Protein AF-A0A4R5EPK0-F1 (afdb_monomer_lite)

Secondary structure (DSSP, 8-state):
-EEEEEEETTEEEEEEE-SS-TTS-EEEEEE-TT-SS-EEEEESSS-HHHHHHHHHHHHHHTT---GGGEEEEE-SS-EEEEESSTTSB-

pLDDT: mean 90.75, std 9.9, range [58.97, 97.88]

Radius of gyration: 16.54 Å; chains: 1; bounding box: 37×32×46 Å

Sequence (90 aa):
MVSRFYSDAAGATMWVLDRESHEGSWASVDYEPGQPDYEVQQAGDRSLWDETEAAYLQWIKWGRPDITRFGITITPDKQTIWLDTPANPL

Foldseek 3Di:
DDWDWDDDPAWIKIKDDDPPDPPAKIKIWIGGPPDPDIDMDIDHPDPRVVVVVVVVVVCVVVVVDDPVQWDWDDDPVDIWIAGNDPVGTD

Structure (mmCIF, N/CA/C/O backbone):
data_AF-A0A4R5EPK0-F1
#
_entry.id   AF-A0A4R5EPK0-F1
#
loop_
_atom_site.group_PDB
_atom_site.id
_atom_site.type_symbol
_atom_site.label_atom_id
_atom_site.label_alt_id
_atom_site.label_comp_id
_atom_site.label_asym_id
_atom_site.label_entity_id
_atom_site.label_seq_id
_atom_site.pdbx_PDB_ins_code
_atom_site.Cartn_x
_atom_site.Cartn_y
_atom_site.Cartn_z
_atom_site.occupancy
_atom_site.B_iso_or_equiv
_atom_site.auth_seq_id
_atom_site.auth_comp_id
_atom_site.auth_asym_id
_atom_site.auth_atom_id
_atom_site.pdbx_PDB_model_num
ATOM 1 N N . MET A 1 1 ? 7.781 4.347 2.102 1.00 58.97 1 MET A N 1
ATOM 2 C CA . MET A 1 1 ? 6.806 3.848 3.082 1.00 58.97 1 MET A CA 1
ATOM 3 C C . MET A 1 1 ? 7.452 2.815 3.992 1.00 58.97 1 MET A C 1
ATOM 5 O O . MET A 1 1 ? 7.977 1.819 3.504 1.00 58.97 1 MET A O 1
ATOM 9 N N . VAL A 1 2 ? 7.454 3.073 5.294 1.00 73.06 2 VAL A N 1
ATOM 10 C CA . VAL A 1 2 ? 7.727 2.082 6.346 1.00 73.06 2 VAL A CA 1
ATOM 11 C C . VAL A 1 2 ? 6.456 1.950 7.163 1.00 73.06 2 VAL A C 1
ATOM 13 O O . VAL A 1 2 ? 5.909 2.970 7.574 1.00 73.06 2 VAL A O 1
ATOM 16 N N . SER A 1 3 ? 6.001 0.718 7.389 1.00 69.50 3 SER A N 1
ATOM 17 C CA . SER A 1 3 ? 4.926 0.438 8.336 1.00 69.50 3 SER A CA 1
ATOM 18 C C . SER A 1 3 ? 5.492 -0.107 9.648 1.00 69.50 3 SER A C 1
ATOM 20 O O . SER A 1 3 ? 6.447 -0.890 9.653 1.00 69.50 3 SER A O 1
ATOM 22 N N . ARG A 1 4 ? 4.921 0.317 10.777 1.00 74.00 4 ARG A N 1
ATOM 23 C CA . ARG A 1 4 ? 5.136 -0.301 12.094 1.00 74.00 4 ARG A CA 1
ATOM 24 C C . ARG A 1 4 ? 3.794 -0.575 12.749 1.00 74.00 4 ARG A C 1
ATOM 26 O O . ARG A 1 4 ? 2.895 0.254 12.668 1.00 74.00 4 ARG A O 1
ATOM 33 N N . PHE A 1 5 ? 3.696 -1.722 13.407 1.00 65.00 5 PHE A N 1
ATOM 34 C CA . PHE A 1 5 ? 2.507 -2.156 14.128 1.00 65.00 5 PHE A CA 1
ATOM 35 C C . PHE A 1 5 ? 2.862 -2.331 15.604 1.00 65.00 5 PHE A C 1
ATOM 37 O O . PHE A 1 5 ? 3.818 -3.042 15.923 1.00 65.00 5 PHE A O 1
ATOM 44 N N . TYR A 1 6 ? 2.114 -1.674 16.485 1.00 66.62 6 TYR A N 1
ATOM 45 C CA . TYR A 1 6 ? 2.231 -1.828 17.932 1.00 66.62 6 TYR A CA 1
ATOM 46 C C . TYR A 1 6 ? 0.929 -2.427 18.446 1.00 66.62 6 TYR A C 1
ATOM 48 O O . TYR A 1 6 ? -0.121 -1.849 18.205 1.00 66.62 6 TYR A O 1
ATOM 56 N N . SER A 1 7 ? 0.993 -3.569 19.130 1.00 62.69 7 SER A N 1
ATOM 57 C CA . SER A 1 7 ? -0.180 -4.210 19.730 1.00 62.69 7 SER A CA 1
ATOM 58 C C . SER A 1 7 ? 0.036 -4.447 21.216 1.00 62.69 7 SER A C 1
ATOM 60 O O . SER A 1 7 ? 1.037 -5.063 21.596 1.00 62.69 7 SER A O 1
ATOM 62 N N . ASP A 1 8 ? -0.931 -4.051 22.031 1.00 60.00 8 ASP A N 1
ATOM 63 C CA . ASP A 1 8 ? -1.133 -4.585 23.374 1.00 60.00 8 ASP A CA 1
ATOM 64 C C . ASP A 1 8 ? -2.548 -5.188 23.475 1.00 60.00 8 ASP A C 1
ATOM 66 O O . ASP A 1 8 ? -3.295 -5.236 22.498 1.00 60.00 8 ASP A O 1
ATOM 70 N N . ALA A 1 9 ? -2.918 -5.734 24.634 1.00 61.88 9 ALA A N 1
ATOM 71 C CA . ALA A 1 9 ? -4.228 -6.362 24.817 1.00 61.88 9 ALA A CA 1
ATOM 72 C C . ALA A 1 9 ? -5.421 -5.374 24.726 1.00 61.88 9 ALA A C 1
ATOM 74 O O . ALA A 1 9 ? -6.562 -5.821 24.835 1.00 61.88 9 ALA A O 1
ATOM 75 N N . ALA A 1 10 ? -5.179 -4.067 24.539 1.00 74.81 10 ALA A N 1
ATOM 76 C CA . ALA A 1 10 ? -6.182 -3.003 24.512 1.00 74.81 10 ALA A CA 1
ATOM 77 C C . ALA A 1 10 ? -6.406 -2.376 23.121 1.00 74.81 10 ALA A C 1
ATOM 79 O O . ALA A 1 10 ? -7.384 -1.655 22.946 1.00 74.81 10 ALA A O 1
ATOM 80 N N . GLY A 1 11 ? -5.574 -2.679 22.122 1.00 82.69 11 GLY A N 1
ATOM 81 C CA . GLY A 1 11 ? -5.716 -2.145 20.768 1.00 82.69 11 GLY A CA 1
ATOM 82 C C . GLY A 1 11 ? -4.406 -2.173 19.995 1.00 82.69 11 GLY A C 1
ATOM 83 O O . GLY A 1 11 ? -3.404 -2.737 20.446 1.00 82.69 11 GLY A O 1
ATOM 84 N N . ALA A 1 12 ? -4.418 -1.599 18.796 1.00 90.38 12 ALA A N 1
ATOM 85 C CA . ALA A 1 12 ? -3.208 -1.458 18.007 1.00 90.38 12 ALA A CA 1
ATOM 86 C C . ALA A 1 12 ? -3.230 -0.212 17.129 1.00 90.38 12 ALA A C 1
ATOM 88 O O . ALA A 1 12 ? -4.214 0.038 16.445 1.00 90.38 12 ALA A O 1
ATOM 89 N N . THR A 1 13 ? -2.104 0.494 17.068 1.00 92.56 13 THR A N 1
ATOM 90 C CA . THR A 1 13 ? -1.904 1.570 16.094 1.00 92.56 13 THR A CA 1
ATOM 91 C C . THR A 1 13 ? -0.912 1.116 15.037 1.00 92.56 13 THR A C 1
ATOM 93 O O . THR A 1 13 ? 0.211 0.689 15.344 1.00 92.56 13 THR A O 1
ATOM 96 N N . MET A 1 14 ? -1.308 1.247 13.773 1.00 93.25 14 MET A N 1
ATOM 97 C CA . MET A 1 14 ? -0.401 1.124 12.644 1.00 93.25 14 MET A CA 1
ATOM 98 C C . MET A 1 14 ? 0.077 2.502 12.202 1.00 93.25 14 MET A C 1
ATOM 100 O O . MET A 1 14 ? -0.729 3.358 11.863 1.00 93.25 14 MET A O 1
ATOM 104 N N . TRP A 1 15 ? 1.392 2.684 12.134 1.00 93.81 15 TRP A N 1
ATOM 105 C CA . TRP A 1 15 ? 2.013 3.897 11.607 1.00 93.81 15 TRP A CA 1
ATOM 106 C C . TRP A 1 15 ? 2.570 3.649 10.215 1.00 93.81 15 TRP A C 1
ATOM 108 O O . TRP A 1 15 ? 3.303 2.679 10.009 1.00 93.81 15 TRP A O 1
ATOM 118 N N . VAL A 1 16 ? 2.266 4.550 9.286 1.00 93.81 16 VAL A N 1
ATOM 119 C CA . VAL A 1 16 ? 2.772 4.576 7.916 1.00 93.81 16 VAL A CA 1
ATOM 120 C C . VAL A 1 16 ? 3.576 5.852 7.729 1.00 93.81 16 VAL A C 1
ATOM 122 O O . VAL A 1 16 ? 3.041 6.949 7.840 1.00 93.81 16 VAL A O 1
ATOM 125 N N . LEU A 1 17 ? 4.868 5.707 7.452 1.00 92.38 17 LEU A N 1
ATOM 126 C CA . LEU A 1 17 ? 5.800 6.830 7.398 1.00 92.38 17 LEU A CA 1
ATOM 127 C C . LEU A 1 17 ? 6.468 6.911 6.028 1.00 92.38 17 LEU A C 1
ATOM 129 O O . LEU A 1 17 ? 6.903 5.887 5.471 1.00 92.38 17 LEU A O 1
ATOM 133 N N . ASP A 1 18 ? 6.598 8.122 5.492 1.00 90.81 18 ASP A N 1
ATOM 134 C CA . ASP A 1 18 ? 7.542 8.360 4.410 1.00 90.81 18 ASP A CA 1
ATOM 135 C C . ASP A 1 18 ? 8.983 8.136 4.907 1.00 90.81 18 ASP A C 1
ATOM 137 O O . ASP A 1 18 ? 9.321 8.419 6.054 1.00 90.81 18 ASP A O 1
ATOM 141 N N . ARG A 1 19 ? 9.830 7.550 4.056 1.00 83.19 19 ARG A N 1
ATOM 142 C CA . ARG A 1 19 ? 11.234 7.263 4.393 1.00 83.19 19 ARG A CA 1
ATOM 143 C C . ARG A 1 19 ? 12.169 8.422 4.082 1.00 83.19 19 ARG A C 1
ATOM 145 O O . ARG A 1 19 ? 13.251 8.462 4.655 1.00 83.19 19 ARG A O 1
ATOM 152 N N . GLU A 1 20 ? 11.783 9.297 3.160 1.00 79.06 20 GLU A N 1
ATOM 153 C CA . GLU A 1 20 ? 12.687 10.306 2.601 1.00 79.06 20 GLU A CA 1
ATOM 154 C C . GLU A 1 20 ? 12.952 11.469 3.571 1.00 79.06 20 GLU A C 1
ATOM 156 O O . GLU A 1 20 ? 14.003 12.100 3.506 1.00 79.06 20 GLU A O 1
ATOM 161 N N . SER A 1 21 ? 12.029 11.750 4.498 1.00 73.69 21 SER A N 1
ATOM 162 C CA . SER A 1 21 ? 12.168 12.835 5.473 1.00 73.69 21 SER A CA 1
ATOM 163 C C . SER A 1 21 ? 11.445 12.527 6.783 1.00 73.69 21 SER A C 1
ATOM 165 O O . SER A 1 21 ? 10.371 11.929 6.785 1.00 73.69 21 SER A O 1
ATOM 167 N N . HIS A 1 22 ? 12.002 13.004 7.900 1.00 72.44 22 HIS A N 1
ATOM 168 C CA . HIS A 1 22 ? 11.344 13.001 9.213 1.00 72.44 22 HIS A CA 1
ATOM 169 C C . HIS A 1 22 ? 10.189 14.011 9.316 1.00 72.44 22 HIS A C 1
ATOM 171 O O . HIS A 1 22 ? 9.371 13.906 10.223 1.00 72.44 22 HIS A O 1
ATOM 177 N N . GLU A 1 23 ? 10.121 14.962 8.384 1.00 81.12 23 GLU A N 1
ATOM 178 C CA . GLU A 1 23 ? 9.006 15.901 8.192 1.00 81.12 23 GLU A CA 1
ATOM 179 C C . GLU A 1 23 ? 8.089 15.454 7.039 1.00 81.12 23 GLU A C 1
ATOM 181 O O . GLU A 1 23 ? 7.210 16.194 6.605 1.00 81.12 23 GLU A O 1
ATOM 186 N N . GLY A 1 24 ? 8.333 14.256 6.496 1.00 88.56 24 GLY A N 1
ATOM 187 C CA . GLY A 1 24 ? 7.586 13.701 5.379 1.00 88.56 24 GLY A CA 1
ATOM 188 C C . GLY A 1 24 ? 6.147 13.346 5.744 1.00 88.56 24 GLY A C 1
ATOM 189 O O . GLY A 1 24 ? 5.722 13.418 6.898 1.00 88.56 24 GLY A O 1
ATOM 190 N N . SER A 1 25 ? 5.387 12.934 4.731 1.00 94.50 25 SER A N 1
ATOM 191 C CA . SER A 1 25 ? 3.997 12.532 4.940 1.00 94.50 25 SER A CA 1
ATOM 192 C C . SER A 1 25 ? 3.895 11.327 5.880 1.00 94.50 25 SER A C 1
ATOM 194 O O . SER A 1 25 ? 4.782 10.466 5.911 1.00 94.50 25 SER A O 1
ATOM 196 N N . TRP A 1 26 ? 2.804 11.249 6.635 1.00 95.12 26 TRP A N 1
ATOM 197 C CA . TRP A 1 26 ? 2.535 10.152 7.561 1.00 95.12 26 TRP A CA 1
ATOM 198 C C . TRP A 1 26 ? 1.042 9.836 7.642 1.00 95.12 26 TRP A C 1
ATOM 200 O O . TRP A 1 26 ? 0.204 10.679 7.324 1.00 95.12 26 TRP A O 1
ATOM 210 N N . ALA A 1 27 ? 0.726 8.624 8.097 1.00 96.75 27 ALA A N 1
ATOM 211 C CA . ALA A 1 27 ? -0.607 8.237 8.543 1.00 96.75 27 ALA A CA 1
ATOM 212 C C . ALA A 1 27 ? -0.545 7.325 9.783 1.00 96.75 27 ALA A C 1
ATOM 214 O O . ALA A 1 27 ? 0.412 6.561 9.944 1.00 96.75 27 ALA A O 1
ATOM 215 N N . SER A 1 28 ? -1.558 7.394 10.641 1.00 95.38 28 SER A N 1
ATOM 216 C CA . SER A 1 28 ? -1.835 6.451 11.723 1.00 95.38 28 SER A CA 1
ATOM 217 C C . SER A 1 28 ? -3.220 5.844 11.539 1.00 95.38 28 SER A C 1
ATOM 219 O O . SER A 1 28 ? -4.140 6.520 11.082 1.00 95.38 28 SER A O 1
ATOM 221 N N . VAL A 1 29 ? -3.350 4.567 11.886 1.00 95.81 29 VAL A N 1
ATOM 222 C CA . VAL A 1 29 ? -4.617 3.832 11.862 1.00 95.81 29 VAL A CA 1
ATOM 223 C C . VAL A 1 29 ? -4.791 3.123 13.187 1.00 95.81 29 VAL A C 1
ATOM 225 O O . VAL A 1 29 ? -3.962 2.275 13.532 1.00 95.81 29 VAL A O 1
ATOM 228 N N . ASP A 1 30 ? -5.861 3.453 13.895 1.00 93.12 30 ASP A N 1
ATOM 229 C CA . ASP A 1 30 ? -6.155 2.915 15.215 1.00 93.12 30 ASP A CA 1
ATOM 230 C C . ASP A 1 30 ? -7.183 1.787 15.131 1.00 93.12 30 ASP A C 1
ATOM 232 O O . ASP A 1 30 ? -8.274 1.924 14.578 1.00 93.12 30 ASP A O 1
ATOM 236 N N . TYR A 1 31 ? -6.802 0.641 15.686 1.00 91.00 31 TYR A N 1
ATOM 237 C CA . TYR A 1 31 ? -7.661 -0.502 15.933 1.00 91.00 31 TYR A CA 1
ATOM 238 C C . TYR A 1 31 ? -8.004 -0.574 17.415 1.00 91.00 31 TYR A C 1
ATOM 240 O O . TYR A 1 31 ? -7.132 -0.791 18.261 1.00 91.00 31 TYR A O 1
ATOM 248 N N . GLU A 1 32 ? -9.298 -0.506 17.704 1.00 91.38 32 GLU A N 1
ATOM 249 C CA . GLU A 1 32 ? -9.851 -0.724 19.033 1.00 91.38 32 GLU A CA 1
ATOM 250 C C . GLU A 1 32 ? -10.753 -1.971 19.031 1.00 91.38 32 GLU A C 1
ATOM 252 O O . GLU A 1 32 ? -11.674 -2.072 18.211 1.00 91.38 32 GLU A O 1
ATOM 257 N N . PRO A 1 33 ? -10.541 -2.944 19.938 1.00 89.75 33 PRO A N 1
ATOM 258 C CA . PRO A 1 33 ? -11.398 -4.117 20.026 1.00 89.75 33 PRO A CA 1
ATOM 259 C C . PRO A 1 33 ? -12.863 -3.734 20.276 1.00 89.75 33 PRO A C 1
ATOM 261 O O . PRO A 1 33 ? -13.195 -3.107 21.279 1.00 89.75 33 PRO A O 1
ATOM 264 N N . GLY A 1 34 ? -13.756 -4.173 19.389 1.00 89.50 34 GLY A N 1
ATOM 265 C CA . GLY A 1 34 ? -15.197 -3.930 19.506 1.00 89.50 34 GLY A CA 1
ATOM 266 C C . GLY A 1 34 ? -15.700 -2.671 18.797 1.00 89.50 34 GLY A C 1
ATOM 267 O O . GLY A 1 34 ? -16.916 -2.497 18.727 1.00 89.50 34 GLY A O 1
ATOM 268 N N . GLN A 1 35 ? -14.813 -1.850 18.226 1.00 91.00 35 GLN A N 1
ATOM 269 C CA . GLN A 1 35 ? -15.214 -0.793 17.299 1.00 91.00 35 GLN A CA 1
ATOM 270 C C . GLN A 1 35 ? -15.338 -1.350 15.873 1.00 91.00 35 GLN A C 1
ATOM 272 O O . GLN A 1 35 ? -14.507 -2.164 15.459 1.00 91.00 35 GLN A O 1
ATOM 277 N N . PRO A 1 36 ? -16.381 -0.961 15.117 1.00 89.12 36 PRO A N 1
ATOM 278 C CA . PRO A 1 36 ? -16.569 -1.422 13.743 1.00 89.12 36 PRO A CA 1
ATOM 279 C C . PRO A 1 36 ? -15.665 -0.695 12.739 1.00 89.12 36 PRO A C 1
ATOM 281 O O . PRO A 1 36 ? -15.383 -1.247 11.677 1.00 89.12 36 PRO A O 1
ATOM 284 N N . ASP A 1 37 ? -15.223 0.515 13.085 1.00 92.25 37 ASP A N 1
ATOM 285 C CA . ASP A 1 37 ? -14.456 1.409 12.225 1.00 92.25 37 ASP A CA 1
ATOM 286 C C . ASP A 1 37 ? -13.061 1.663 12.812 1.00 92.25 37 ASP A C 1
ATOM 288 O O . ASP A 1 37 ? -12.843 1.529 14.018 1.00 92.25 37 ASP A O 1
ATOM 292 N N . TYR A 1 38 ? -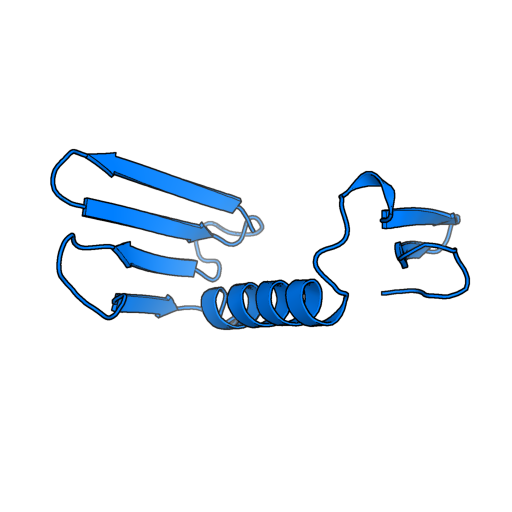12.127 2.047 11.943 1.00 92.88 38 TYR A N 1
ATOM 293 C CA . TYR A 1 38 ? -10.753 2.397 12.301 1.00 92.88 38 TYR A CA 1
ATOM 294 C C . TYR A 1 38 ? -10.575 3.910 12.187 1.00 92.88 38 TYR A C 1
ATOM 296 O O . TYR A 1 38 ? -10.862 4.481 11.130 1.00 92.88 38 TYR A O 1
ATOM 304 N N . GLU A 1 39 ? -10.095 4.565 13.245 1.00 95.12 39 GLU A N 1
ATOM 305 C CA . GLU A 1 39 ? -9.749 5.985 13.155 1.00 95.12 39 GLU A CA 1
ATOM 306 C C . GLU A 1 39 ? -8.460 6.142 12.346 1.00 95.12 39 GLU A C 1
ATOM 308 O O . GLU A 1 39 ? -7.484 5.422 12.562 1.00 95.12 39 GLU A O 1
ATOM 313 N N . VAL A 1 40 ? -8.465 7.082 11.400 1.00 96.44 40 VAL A N 1
ATOM 314 C CA . VAL A 1 40 ? -7.310 7.391 10.558 1.00 96.44 40 VAL A CA 1
ATOM 315 C C . VAL A 1 40 ? -6.947 8.855 10.720 1.00 96.44 40 VAL A C 1
ATOM 317 O O . VAL A 1 40 ? -7.780 9.739 10.520 1.00 96.44 40 VAL A O 1
ATOM 320 N N . GLN A 1 41 ? -5.676 9.111 11.009 1.00 96.88 41 GLN A N 1
ATOM 321 C CA . GLN A 1 41 ? -5.097 10.450 10.979 1.00 96.88 41 GLN A CA 1
ATOM 322 C C . GLN A 1 41 ? -3.943 10.460 9.982 1.00 96.88 41 GLN A C 1
ATOM 324 O O . GLN A 1 41 ? -3.180 9.504 9.907 1.00 96.88 41 GLN A O 1
ATOM 329 N N . GLN A 1 42 ? -3.808 11.521 9.190 1.00 96.62 42 GLN A N 1
ATOM 330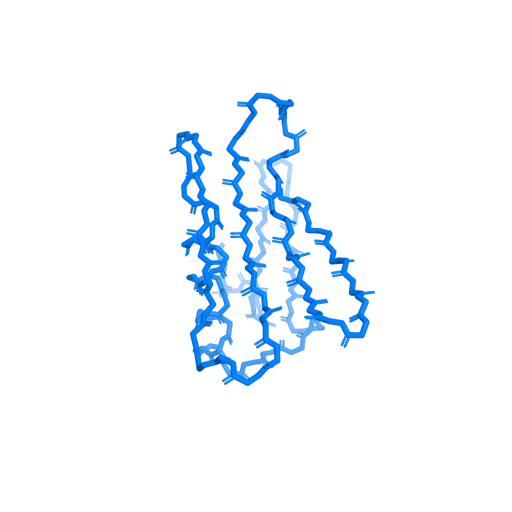 C CA . GLN A 1 42 ? -2.711 11.654 8.232 1.00 96.62 42 GLN A CA 1
ATOM 331 C C . GLN A 1 42 ? -2.375 13.119 7.970 1.00 96.62 42 GLN A C 1
ATOM 333 O O . GLN A 1 42 ? -3.241 13.989 8.077 1.00 96.62 42 GLN A O 1
ATOM 338 N N . ALA A 1 43 ? -1.120 13.396 7.619 1.00 95.00 43 ALA A N 1
ATOM 339 C CA . ALA A 1 43 ? -0.673 14.732 7.238 1.00 95.00 43 ALA A CA 1
ATOM 340 C C . ALA A 1 43 ? 0.536 14.690 6.292 1.00 95.00 43 ALA A C 1
ATOM 342 O O . ALA A 1 43 ? 1.265 13.700 6.230 1.00 95.00 43 ALA A O 1
ATOM 343 N N . GLY A 1 44 ? 0.756 15.806 5.594 1.00 93.31 44 GLY A N 1
ATOM 344 C CA . GLY A 1 44 ? 1.792 15.984 4.576 1.00 93.31 44 GLY A CA 1
ATOM 345 C C . GLY A 1 44 ? 1.213 16.081 3.164 1.00 93.31 44 GLY A C 1
ATOM 346 O O . GLY A 1 44 ? 0.000 16.020 2.971 1.00 93.31 44 GLY A O 1
ATOM 347 N N . ASP A 1 45 ? 2.089 16.239 2.174 1.00 93.44 45 ASP A N 1
ATOM 348 C CA . ASP A 1 45 ? 1.698 16.409 0.766 1.00 93.44 45 ASP A CA 1
ATOM 349 C C . ASP A 1 45 ? 1.062 15.153 0.151 1.00 93.44 45 ASP A C 1
ATOM 351 O O . ASP A 1 45 ? 0.405 15.225 -0.889 1.00 93.44 45 ASP A O 1
ATOM 355 N N . ARG A 1 46 ? 1.259 13.989 0.779 1.00 93.06 46 ARG A N 1
ATOM 356 C CA . ARG A 1 46 ? 0.707 12.704 0.353 1.00 93.06 46 ARG A CA 1
ATOM 357 C C . ARG A 1 46 ? -0.240 12.148 1.400 1.00 93.06 46 ARG A C 1
ATOM 359 O O . ARG A 1 46 ? 0.057 12.127 2.591 1.00 93.06 46 ARG A O 1
ATOM 366 N N . SER A 1 47 ? -1.353 11.608 0.927 1.00 95.12 47 SER A N 1
ATOM 367 C CA . SER A 1 47 ? -2.317 10.875 1.749 1.00 95.12 47 SER A CA 1
ATOM 368 C C . SER A 1 47 ? -1.909 9.402 1.813 1.00 95.12 47 SER A C 1
ATOM 370 O O . SER A 1 47 ? -2.367 8.578 1.024 1.00 95.12 47 SER A O 1
ATOM 372 N N . LEU A 1 48 ? -0.958 9.075 2.696 1.00 95.19 48 LEU A N 1
ATOM 373 C CA . LEU A 1 48 ? -0.311 7.755 2.698 1.00 95.19 48 LEU A CA 1
ATOM 374 C C . LEU A 1 48 ? -1.258 6.598 3.036 1.00 95.19 48 LEU A C 1
ATOM 376 O O . LEU A 1 48 ? -1.021 5.476 2.574 1.00 95.19 48 LEU A O 1
ATOM 380 N N . TRP A 1 49 ? -2.305 6.837 3.830 1.00 95.88 49 TRP A N 1
ATOM 381 C CA . TRP A 1 49 ? -3.299 5.799 4.087 1.00 95.88 49 TRP A CA 1
ATOM 382 C C . TRP A 1 49 ? -4.113 5.496 2.832 1.00 95.88 49 TRP A C 1
ATOM 384 O O . TRP A 1 49 ? -4.200 4.334 2.442 1.00 95.88 49 TRP A O 1
ATOM 394 N N . ASP A 1 50 ? -4.594 6.529 2.142 1.00 96.56 50 ASP A N 1
ATOM 395 C CA . ASP A 1 50 ? -5.369 6.382 0.906 1.00 96.56 50 ASP A CA 1
ATOM 396 C C . ASP A 1 50 ? -4.558 5.655 -0.177 1.00 96.56 50 AS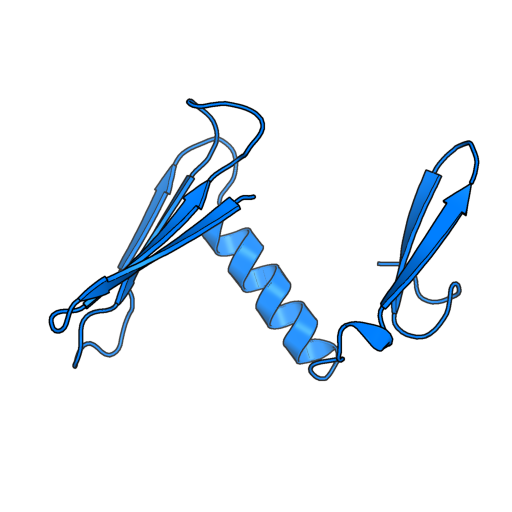P A C 1
ATOM 398 O O . ASP A 1 50 ? -5.069 4.780 -0.875 1.00 96.56 50 ASP A O 1
ATOM 402 N N . GLU A 1 51 ? -3.261 5.956 -0.294 1.00 95.81 51 GLU A N 1
ATOM 403 C CA . GLU A 1 51 ? -2.359 5.233 -1.197 1.00 95.81 51 GLU A CA 1
ATOM 404 C C . GLU A 1 51 ? -2.210 3.750 -0.815 1.00 95.81 51 GLU A C 1
ATOM 406 O O . GLU A 1 51 ? -2.193 2.875 -1.687 1.00 95.81 51 GLU A O 1
ATOM 411 N N . THR A 1 52 ? -2.118 3.456 0.486 1.00 94.75 52 THR A N 1
ATOM 412 C CA . THR A 1 52 ? -2.026 2.084 1.006 1.00 94.75 52 THR A CA 1
ATOM 413 C C . THR A 1 52 ? -3.311 1.308 0.728 1.00 94.75 52 THR A C 1
ATOM 415 O O . THR A 1 52 ? -3.256 0.177 0.239 1.00 94.75 52 THR A O 1
ATOM 418 N N . GLU A 1 53 ? -4.467 1.917 0.991 1.00 95.81 53 GLU A N 1
ATOM 419 C CA . GLU A 1 53 ? -5.777 1.336 0.712 1.00 95.81 53 GLU A CA 1
ATOM 420 C C . GLU A 1 53 ? -5.959 1.097 -0.791 1.00 95.81 53 GLU A C 1
ATOM 422 O O . GLU A 1 53 ? -6.331 -0.004 -1.202 1.00 95.81 53 GLU A O 1
ATOM 427 N N . ALA A 1 54 ? -5.616 2.077 -1.632 1.00 96.69 54 ALA A N 1
ATOM 428 C CA . ALA A 1 54 ? -5.684 1.944 -3.082 1.00 96.69 54 ALA A CA 1
ATOM 429 C C . ALA A 1 54 ? -4.816 0.782 -3.592 1.00 96.69 54 ALA A C 1
ATOM 431 O O . ALA A 1 54 ? -5.280 -0.026 -4.403 1.00 96.69 54 ALA A O 1
ATOM 432 N N . ALA A 1 55 ? -3.585 0.650 -3.085 1.00 94.50 55 ALA A N 1
ATOM 433 C CA . ALA A 1 55 ? -2.697 -0.459 -3.422 1.00 94.50 55 ALA A CA 1
ATOM 434 C C . ALA A 1 55 ? -3.266 -1.814 -2.966 1.00 94.50 55 ALA A C 1
ATOM 436 O O . ALA A 1 55 ? -3.264 -2.778 -3.737 1.00 94.50 55 ALA A O 1
ATOM 437 N N . TYR A 1 56 ? -3.809 -1.888 -1.746 1.00 94.75 56 TYR A N 1
ATOM 438 C CA . TYR A 1 56 ? -4.451 -3.095 -1.227 1.00 94.75 56 TYR A CA 1
ATOM 439 C C . TYR A 1 56 ? -5.664 -3.501 -2.073 1.00 94.75 56 TYR A C 1
ATOM 441 O O . TYR A 1 56 ? -5.752 -4.642 -2.529 1.00 94.75 56 TYR A O 1
ATOM 449 N N . LEU A 1 57 ? -6.570 -2.566 -2.367 1.00 97.44 57 LEU A N 1
ATOM 450 C CA . LEU A 1 57 ? -7.740 -2.813 -3.209 1.00 97.44 57 LEU A CA 1
ATOM 451 C C . LEU A 1 57 ? -7.343 -3.225 -4.632 1.00 97.44 57 LEU A C 1
ATOM 453 O O . LEU A 1 57 ? -7.997 -4.081 -5.230 1.00 97.44 57 LEU A O 1
ATOM 457 N N . GLN A 1 58 ? -6.261 -2.668 -5.178 1.00 95.88 58 GLN A N 1
ATOM 458 C CA . GLN A 1 58 ? -5.734 -3.080 -6.476 1.00 95.88 58 GLN A CA 1
ATOM 459 C C . GLN A 1 58 ? -5.176 -4.513 -6.446 1.00 95.88 58 GLN A C 1
ATOM 461 O O . GLN A 1 58 ? -5.475 -5.306 -7.341 1.00 95.88 58 GLN A O 1
ATOM 466 N N . TRP A 1 59 ? -4.449 -4.891 -5.392 1.00 96.31 59 TRP A N 1
ATOM 467 C CA . TRP A 1 59 ? -3.983 -6.267 -5.188 1.00 96.31 59 TRP A CA 1
ATOM 468 C C . TRP A 1 59 ? -5.147 -7.263 -5.046 1.00 96.31 59 TRP A C 1
ATOM 470 O O . TRP A 1 59 ? -5.112 -8.354 -5.627 1.00 96.31 59 TRP A O 1
ATOM 480 N N . ILE A 1 60 ? -6.228 -6.872 -4.359 1.00 97.88 60 ILE A N 1
ATOM 481 C CA . ILE A 1 60 ? -7.472 -7.655 -4.297 1.00 97.88 60 ILE A CA 1
ATOM 482 C C . ILE A 1 60 ? -8.064 -7.841 -5.702 1.00 97.88 60 ILE A C 1
ATOM 484 O O . ILE A 1 60 ? -8.416 -8.967 -6.063 1.00 97.88 60 ILE A O 1
ATOM 488 N N . LYS A 1 61 ? -8.121 -6.781 -6.523 1.00 96.56 61 LYS A N 1
ATOM 489 C CA . LYS A 1 61 ? -8.613 -6.846 -7.916 1.00 96.56 61 LYS A CA 1
ATOM 490 C C . LYS A 1 61 ? -7.773 -7.765 -8.806 1.00 96.56 61 LYS A C 1
ATOM 492 O O . LYS A 1 61 ? -8.331 -8.415 -9.685 1.00 96.56 61 LYS A O 1
ATOM 497 N N . TRP A 1 62 ? -6.467 -7.876 -8.566 1.00 95.38 62 TRP A N 1
ATOM 498 C CA . TRP A 1 62 ? -5.596 -8.846 -9.251 1.00 95.38 62 TRP A CA 1
ATOM 499 C C . TRP A 1 62 ? -5.792 -10.298 -8.791 1.00 95.38 62 TRP A C 1
ATOM 501 O O . TRP A 1 62 ? -5.138 -11.208 -9.304 1.00 95.38 62 TRP A O 1
ATOM 511 N N . GLY A 1 63 ? -6.689 -10.541 -7.833 1.00 96.81 63 GLY A N 1
ATOM 512 C CA . GLY A 1 63 ? -6.987 -11.875 -7.326 1.00 96.81 63 GLY A CA 1
ATOM 513 C C . GLY A 1 63 ? -6.048 -12.326 -6.215 1.00 96.81 63 GLY A C 1
ATOM 514 O O . GLY A 1 63 ? -5.878 -13.529 -6.035 1.00 96.81 63 GLY A O 1
ATOM 515 N N . ARG A 1 64 ? -5.465 -11.386 -5.459 1.00 97.12 64 ARG A N 1
ATOM 516 C CA . ARG A 1 64 ? -4.560 -11.672 -4.335 1.00 97.12 64 ARG A CA 1
ATOM 517 C C . ARG A 1 64 ? -3.340 -12.516 -4.740 1.00 97.12 64 ARG A C 1
ATOM 519 O O . ARG A 1 64 ? -3.101 -13.564 -4.137 1.00 97.12 64 ARG A O 1
ATOM 526 N N . PRO A 1 65 ? -2.592 -12.120 -5.789 1.00 96.88 65 PRO A N 1
ATOM 527 C CA . PRO A 1 65 ? -1.420 -12.868 -6.224 1.00 96.88 65 PRO A CA 1
ATOM 528 C C . PRO A 1 65 ? -0.382 -12.975 -5.102 1.00 96.88 65 PRO A C 1
ATOM 530 O O . PRO A 1 65 ? -0.122 -12.000 -4.393 1.00 96.88 65 PRO A O 1
ATOM 533 N N . ASP A 1 66 ? 0.225 -14.155 -4.981 1.00 96.25 66 ASP A N 1
ATOM 534 C CA . ASP A 1 66 ? 1.414 -14.351 -4.154 1.00 96.25 66 ASP A CA 1
ATOM 535 C C . ASP A 1 66 ? 2.608 -13.564 -4.723 1.00 96.25 66 ASP A C 1
ATOM 537 O O . ASP A 1 66 ? 2.671 -13.291 -5.926 1.00 96.25 66 ASP A O 1
ATOM 541 N N . ILE A 1 67 ? 3.574 -13.232 -3.863 1.00 94.50 67 ILE A N 1
ATOM 542 C CA . ILE A 1 67 ? 4.770 -12.465 -4.230 1.00 94.50 67 ILE A CA 1
ATOM 543 C C . ILE A 1 67 ? 5.559 -13.103 -5.385 1.00 94.50 67 ILE A C 1
ATOM 545 O O . ILE A 1 67 ? 6.149 -12.386 -6.186 1.00 94.50 67 ILE A O 1
ATOM 549 N N . THR A 1 68 ? 5.517 -14.431 -5.527 1.00 96.62 68 THR A N 1
ATOM 550 C CA . THR A 1 68 ? 6.184 -15.183 -6.605 1.00 96.62 68 THR A CA 1
ATOM 551 C C . THR A 1 68 ? 5.635 -14.899 -8.006 1.00 96.62 68 THR A C 1
ATOM 553 O 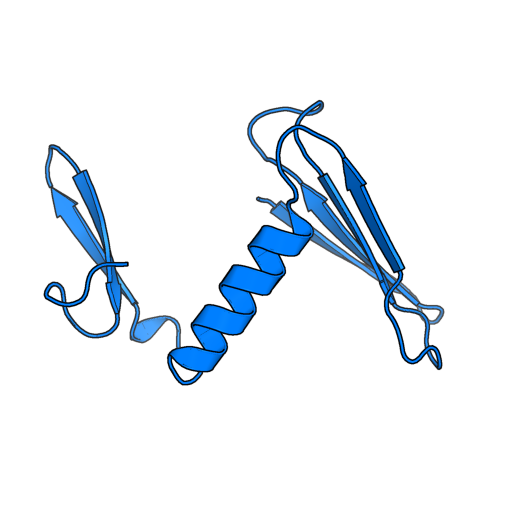O . THR A 1 68 ? 6.319 -15.182 -8.988 1.00 96.62 68 THR A O 1
ATOM 556 N N . ARG A 1 69 ? 4.423 -14.337 -8.126 1.00 97.19 69 ARG A N 1
ATOM 557 C CA . ARG A 1 69 ? 3.841 -13.923 -9.417 1.00 97.19 69 ARG A CA 1
ATOM 558 C C . ARG A 1 69 ? 4.334 -12.555 -9.872 1.00 97.19 69 ARG A C 1
ATOM 560 O O . ARG A 1 69 ? 4.161 -12.205 -11.038 1.00 97.19 69 ARG A O 1
ATOM 567 N N . PHE A 1 70 ? 4.920 -11.777 -8.970 1.00 97.19 70 PHE A N 1
ATOM 568 C CA . PHE A 1 70 ? 5.543 -10.516 -9.325 1.00 97.19 70 PHE A CA 1
ATOM 569 C C . PHE A 1 70 ? 6.960 -10.774 -9.809 1.00 97.19 70 PHE A C 1
ATOM 571 O O . PHE A 1 70 ? 7.725 -11.522 -9.202 1.00 97.19 70 PHE A O 1
ATOM 578 N N . GLY A 1 71 ? 7.318 -10.111 -10.896 1.00 97.19 71 GLY A N 1
ATOM 579 C CA . GLY A 1 71 ? 8.678 -10.092 -11.389 1.00 97.19 71 GLY A CA 1
ATOM 580 C C . GLY A 1 71 ? 9.158 -8.678 -11.632 1.00 97.19 71 GLY A C 1
ATOM 581 O O . GLY A 1 71 ? 8.407 -7.704 -11.561 1.00 97.19 71 GLY A O 1
ATOM 582 N N . ILE A 1 72 ? 10.451 -8.577 -11.902 1.00 97.69 72 ILE A N 1
ATOM 583 C CA . ILE A 1 72 ? 11.118 -7.316 -12.166 1.00 97.69 72 ILE A CA 1
ATOM 584 C C . ILE A 1 72 ? 11.995 -7.461 -13.399 1.00 97.69 72 ILE A C 1
ATOM 586 O O . ILE A 1 72 ? 12.763 -8.413 -13.536 1.00 97.69 72 ILE A O 1
ATOM 590 N N . THR A 1 73 ? 11.878 -6.507 -14.309 1.00 97.62 73 THR A N 1
ATOM 591 C CA . THR A 1 73 ? 12.808 -6.342 -15.421 1.00 97.62 73 THR A CA 1
ATO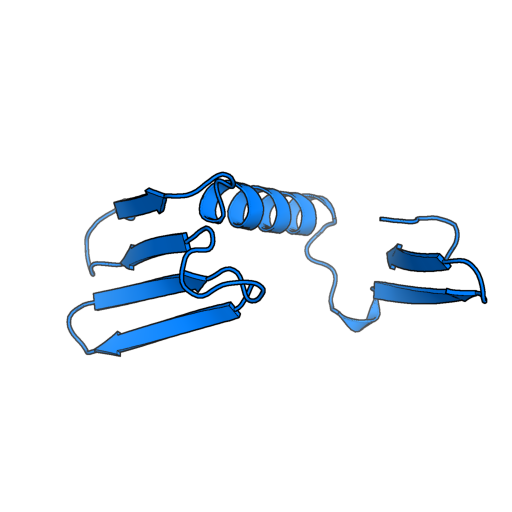M 592 C C . THR A 1 73 ? 13.620 -5.086 -15.169 1.00 97.62 73 THR A C 1
ATOM 594 O O . THR A 1 73 ? 13.062 -4.013 -14.942 1.00 97.62 73 THR A O 1
ATOM 597 N N . ILE A 1 74 ? 14.942 -5.231 -15.201 1.00 97.62 74 ILE A N 1
ATOM 598 C CA . ILE A 1 74 ? 15.892 -4.136 -15.016 1.00 97.62 74 ILE A CA 1
ATOM 599 C C . ILE A 1 74 ? 16.660 -3.963 -16.322 1.00 97.62 74 ILE A C 1
ATOM 601 O O . ILE A 1 74 ? 17.212 -4.925 -16.858 1.00 97.62 74 ILE A O 1
ATOM 605 N N . THR A 1 75 ? 16.696 -2.737 -16.824 1.00 95.50 75 THR A N 1
ATOM 606 C CA . THR A 1 75 ? 17.548 -2.292 -17.930 1.00 95.50 75 THR A CA 1
ATOM 607 C C . THR A 1 75 ? 18.429 -1.134 -17.438 1.00 95.50 75 THR A C 1
ATOM 609 O O . THR A 1 75 ? 18.206 -0.623 -16.339 1.00 95.50 75 THR A O 1
ATOM 612 N N . PRO A 1 76 ? 19.441 -0.690 -18.207 1.00 97.81 76 PRO A N 1
ATOM 613 C CA . PRO A 1 76 ? 20.268 0.450 -17.802 1.00 97.81 76 PRO A CA 1
ATOM 614 C C . PRO A 1 76 ? 19.485 1.756 -17.585 1.00 97.81 76 PRO A C 1
ATOM 616 O O . PRO A 1 76 ? 19.938 2.619 -16.842 1.00 97.81 76 PRO A O 1
ATOM 619 N N . ASP A 1 77 ? 18.335 1.910 -18.245 1.00 96.38 77 ASP A N 1
ATOM 620 C CA . ASP A 1 77 ? 17.497 3.111 -18.233 1.00 96.38 77 ASP A CA 1
ATOM 621 C C . ASP A 1 77 ? 16.283 3.025 -17.295 1.00 96.38 77 ASP A C 1
ATOM 623 O O . ASP A 1 77 ? 15.764 4.064 -16.887 1.00 96.38 77 ASP A O 1
ATOM 627 N N . LYS A 1 78 ? 15.809 1.818 -16.951 1.00 95.50 78 LYS A N 1
ATOM 628 C CA . LYS A 1 78 ? 14.574 1.654 -16.174 1.00 95.50 78 LYS A CA 1
ATOM 629 C C . LYS A 1 78 ? 14.510 0.362 -15.368 1.00 95.50 78 LYS A C 1
ATOM 631 O O . LYS A 1 78 ? 15.112 -0.660 -15.689 1.00 95.50 78 LYS A O 1
ATOM 636 N N . GLN A 1 79 ? 13.658 0.405 -14.354 1.00 97.00 79 GLN A N 1
ATOM 637 C CA . GLN A 1 79 ? 13.207 -0.747 -13.592 1.00 97.00 79 GLN A CA 1
ATOM 638 C C . GLN A 1 79 ? 11.686 -0.831 -13.718 1.00 97.00 79 GLN A C 1
ATOM 640 O O . GLN A 1 79 ? 10.988 0.151 -13.478 1.00 97.00 79 GLN A O 1
ATOM 645 N N . THR A 1 80 ? 11.169 -1.994 -14.104 1.00 97.19 80 THR A N 1
ATOM 646 C CA . THR A 1 80 ? 9.731 -2.214 -14.298 1.00 97.19 80 THR A CA 1
ATOM 647 C C . THR A 1 80 ? 9.302 -3.463 -13.546 1.00 97.19 80 THR A C 1
ATOM 649 O O . THR A 1 80 ? 9.847 -4.544 -13.777 1.00 97.19 80 THR A O 1
ATOM 652 N N . ILE A 1 81 ? 8.333 -3.307 -12.647 1.00 96.38 81 ILE A N 1
ATOM 653 C CA . ILE A 1 81 ? 7.663 -4.423 -11.974 1.00 96.38 81 ILE A CA 1
ATOM 654 C C . ILE A 1 81 ? 6.530 -4.898 -12.885 1.00 96.38 81 ILE A C 1
ATOM 656 O O . ILE A 1 81 ? 5.920 -4.101 -13.593 1.00 96.38 81 ILE A O 1
ATOM 660 N N . TRP A 1 82 ? 6.261 -6.195 -12.899 1.00 97.06 82 TRP A N 1
ATOM 661 C CA . TRP A 1 82 ? 5.189 -6.788 -13.691 1.00 97.06 82 TRP A CA 1
ATOM 662 C C . TRP A 1 82 ? 4.525 -7.941 -12.943 1.00 97.06 82 TRP A C 1
ATOM 664 O O . TRP A 1 82 ? 5.113 -8.519 -12.026 1.00 97.06 82 TRP A O 1
ATOM 674 N N . LEU A 1 83 ? 3.302 -8.283 -13.351 1.00 97.19 83 LEU A N 1
ATOM 675 C CA . LEU A 1 83 ? 2.535 -9.407 -12.811 1.00 97.19 83 LEU A CA 1
ATOM 676 C C . LEU A 1 83 ? 2.431 -10.528 -13.855 1.00 97.19 83 LEU A C 1
ATOM 678 O O . LEU A 1 83 ? 1.983 -10.296 -14.976 1.00 97.19 83 LEU A O 1
ATOM 682 N N . ASP A 1 84 ? 2.813 -11.745 -13.470 1.00 97.06 84 ASP A N 1
ATOM 683 C CA . ASP A 1 84 ? 2.900 -12.982 -14.265 1.00 97.06 84 ASP A CA 1
ATOM 684 C C . ASP A 1 84 ? 3.936 -12.978 -15.391 1.00 97.06 84 ASP A C 1
ATOM 686 O O . ASP A 1 84 ? 4.695 -13.936 -15.528 1.00 97.06 84 ASP A O 1
ATOM 690 N N . THR A 1 85 ? 3.976 -11.927 -16.215 1.00 96.50 85 THR A N 1
ATOM 691 C CA . THR A 1 85 ? 4.910 -11.828 -17.345 1.00 96.50 85 THR A CA 1
ATOM 692 C C . THR A 1 85 ? 5.377 -10.387 -17.577 1.00 96.50 85 THR A C 1
ATOM 694 O O . THR A 1 85 ? 4.600 -9.461 -17.337 1.00 96.50 85 THR A O 1
ATOM 697 N N . PRO A 1 86 ? 6.571 -10.166 -18.167 1.00 96.50 86 PRO A N 1
ATOM 698 C CA . PRO A 1 86 ? 7.043 -8.829 -18.551 1.00 96.50 86 PRO A CA 1
ATOM 699 C C . PRO A 1 86 ? 6.128 -8.047 -19.511 1.00 96.50 86 PRO A C 1
ATOM 701 O O . PRO A 1 86 ? 6.312 -6.844 -19.675 1.00 96.50 86 PRO A O 1
ATOM 704 N N . ALA A 1 87 ? 5.154 -8.701 -20.157 1.00 96.19 87 ALA A N 1
ATOM 705 C CA . ALA A 1 87 ? 4.171 -8.052 -21.027 1.00 96.19 87 ALA A CA 1
ATOM 706 C C . ALA A 1 87 ? 3.013 -7.383 -20.255 1.00 96.19 87 ALA A C 1
ATOM 708 O O . ALA A 1 87 ? 2.176 -6.729 -20.873 1.00 96.19 87 ALA A O 1
ATOM 709 N N . ASN A 1 88 ? 2.968 -7.534 -18.927 1.00 95.12 88 ASN A N 1
ATOM 710 C CA . ASN A 1 88 ? 1.961 -6.952 -18.042 1.00 95.12 88 ASN A CA 1
ATOM 711 C C . ASN A 1 88 ? 2.624 -6.072 -16.957 1.00 95.12 88 ASN A C 1
ATOM 713 O O . ASN A 1 88 ? 2.695 -6.476 -15.790 1.00 95.12 88 ASN A O 1
ATOM 717 N N . PRO A 1 89 ? 3.194 -4.915 -17.347 1.00 95.00 89 PRO A N 1
ATOM 718 C CA . PRO A 1 89 ? 3.857 -4.000 -16.422 1.00 95.00 89 PRO A CA 1
ATOM 719 C C . PRO A 1 89 ? 2.860 -3.331 -15.463 1.00 95.00 89 PRO A C 1
ATOM 721 O O . PRO A 1 89 ? 1.710 -3.089 -15.834 1.00 95.00 89 PRO A O 1
ATOM 724 N N . LE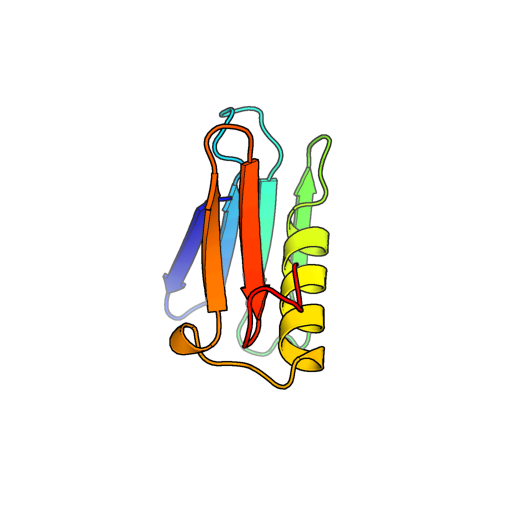U A 1 90 ? 3.333 -3.030 -14.250 1.00 92.44 90 LEU A N 1
ATOM 725 C CA . LEU A 1 90 ? 2.622 -2.288 -13.203 1.00 92.44 90 LEU A CA 1
ATOM 726 C C . LEU A 1 90 ? 3.064 -0.824 -13.143 1.00 92.44 90 LEU A C 1
ATOM 728 O O . LEU A 1 90 ? 4.274 -0.569 -13.358 1.00 92.44 90 LEU A O 1
#